Protein 2H17 (pdb70)

Secondary structure (DSSP, 8-state):
-EEEEEEEETTSSHHHHHHHHHTTS-EEEEP-SSSS-EEEEETTEEEEEEEESSSGGGT-GGGGGGTT--EEEEEEETT-TTTHHHHHHHHHHHHT-GGGTT-EEEEEEE-TTSTTPPPHHHHHHHTTGGG--SS-EEEEE-BTTTTBTHHHHHHHHHT-

Foldseek 3Di:
DAEEEEEEAPPLCRVLLVVVVQPPWDKDWDDDPDPAWTWIDTHNYTYIYGYDDDPCVVPVPVVVVLARHAEYEYRGAQACPVCVVRVLVSVVVVCPDPRCLNHAYEYEHEPPVDPPGHDQVRSCVVSVVVVDDSHHYDYWYYYSNVCPGSVVSVVVSVVD

B-factor: mean 22.46, std 9.28, range [2.0, 59.32]

Solvent-accessible surface area: 8756 Å² total; per-residue (Å²): 144,83,24,7,0,0,1,0,14,72,110,2,13,10,90,47,0,7,145,45,18,15,99,149,79,118,72,100,88,20,127,34,184,33,123,60,6,83,17,20,24,10,70,93,29,78,9,0,15,7,79,10,41,44,159,34,20,161,189,28,41,9,49,104,43,7,69,122,5,64,23,4,0,2,1,4,17,0,50,31,126,164,76,8,49,56,4,79,95,23,3,72,108,12,29,81,40,133,67,1,162,171,7,8,1,0,0,0,0,4,49,52,87,61,185,157,20,19,70,42,67,79,0,23,124,54,0,107,0,103,68,15,161,134,17,92,76,54,23,26,37,3,11,4,141,104,13,129,5,5,93,99,0,43,80,35,16,153,86,144

Radius of gyration: 14.57 Å; Cα contacts (8 Å, |Δi|>4): 297; chains: 1; bounding box: 39×37×32 Å

InterPro domains:
  IPR005225 Small GTP-binding domain [TIGR00231] (15-143)
  IPR006689 Small GTPase superfamily, ARF/SAR type [PF00025] (12-174)
  IPR006689 Small GTPase superfamily, ARF/SAR type [PR00328] (18-41)
  IPR006689 Small GTPase superfamily, ARF/SAR type [PR00328] (46-70)
  IPR006689 Small GTPase superfamily, ARF/SAR type [PR00328] (73-98)
  IPR006689 Small GTPase superfamily, ARF/SAR type [PR00328] (118-139)
  IPR006689 Small GTPase superfamily, ARF/SAR type [SM00178] (1-176)
  IPR024156 Small GTPase superfamily, ARF type [PTHR11711] (4-173)
  IPR027417 P-loop containing nucleoside triphosphate hydrolase [G3DSA:3.40.50.300] (6-179)
  IPR027417 P-loop containing nucleoside triphosphate hydrolase [SSF52540] (13-176)

Organism: Homo sapiens (NCBI:txid9606)

Nearest PDB structures (foldseek):
  2h17-assembly1_A  TM=1.006E+00  e=5.138E-35  Homo sapiens
  1yzg-assembly1_A  TM=9.420E-01  e=2.989E-27  Homo sapiens
  1hur-assembly1_B  TM=9.073E-01  e=2.114E-20  Homo sapiens
  3lrp-assembly1_A  TM=9.129E-01  e=3.509E-19  Plasmodium falciparum
  1upt-assembly1_A  TM=8.186E-01  e=6.234E-19  Homo sapiens

Sequence (160 aa):
EHKVIIIVGLDNAGKTTILYQFSMNEVVHTSPTIGSSNVEEIVINNTRFLLMWDIGGQESLRSSWNTYYTNTEFVIVVVDSTDRERISVTREEEELYKMLAHEDLRKAGLLIFANKQDVKECMTVAEISQFLKLTTSSIKDHQWHIQACCALTGEGLCCQGLEWMMSR

Structure (mmCIF, N/CA/C/O backbone):
data_2H17
#
_entry.id   2H17
#
_cell.length_a   39.047
_cell.length_b   48.772
_cell.length_c   85.711
_cell.angle_alpha   90.00
_cell.angle_beta   90.00
_cell.angle_gamma   90.00
#
_symmetry.space_group_name_H-M   'P 21 21 21'
#
loop_
_entity.id
_entity.type
_entity.pdbx_description
1 polymer 'ADP-ribosylation factor-like protein 5A'
2 non-polymer "GUANOSINE-5'-DIPHOSPHATE"
3 non-polymer 'UNKNOWN ATOM OR ION'
4 water water
#
loop_
_atom_site.group_PDB
_atom_site.id
_atom_site.type_symbol
_atom_site.label_atom_id
_atom_site.label_alt_id
_atom_site.label_comp_id
_atom_site.label_asym_id
_atom_site.label_entity_id
_atom_site.label_seq_id
_atom_site.pdbx_PDB_ins_code
_atom_site.Cartn_x
_atom_site.Cartn_y
_atom_site.Cartn_z
_atom_site.occupancy
_atom_site.B_iso_or_equiv
_atom_site.auth_seq_id
_atom_site.auth_comp_id
_atom_site.auth_asym_id
_atom_site.auth_atom_id
_atom_site.pdbx_PDB_model_num
ATOM 1 N N . GLU A 1 21 ? -2.107 28.803 1.405 1.00 48.64 16 GLU A N 1
ATOM 2 C CA . GLU A 1 21 ? -2.136 27.756 0.329 1.00 46.99 16 GLU A CA 1
ATOM 3 C C . GLU A 1 21 ? -0.944 26.752 0.370 1.00 43.07 16 GLU A C 1
ATOM 4 O O . GLU A 1 21 ? -0.813 25.897 -0.523 1.00 44.86 16 GLU A O 1
ATOM 10 N N . HIS A 1 22 ? -0.064 26.873 1.366 1.00 34.05 17 HIS A N 1
ATOM 11 C CA . HIS A 1 22 ? 0.803 25.736 1.755 1.00 30.74 17 HIS A CA 1
ATOM 12 C C . HIS A 1 22 ? 0.377 25.347 3.145 1.00 24.33 17 HIS A C 1
ATOM 13 O O . HIS A 1 22 ? -0.025 26.207 3.900 1.00 24.45 17 HIS A O 1
ATOM 20 N N . LYS A 1 23 ? 0.433 24.055 3.466 1.00 19.05 18 LYS A N 1
ATOM 21 C CA . LYS A 1 23 ? -0.028 23.560 4.764 1.00 16.52 18 LYS A CA 1
ATOM 22 C C . LYS A 1 23 ? 1.087 22.683 5.394 1.00 13.41 18 LYS A C 1
ATOM 23 O O . LYS A 1 23 ? 1.494 21.684 4.829 1.00 15.98 18 LYS A O 1
ATOM 29 N N . VAL A 1 24 ? 1.535 23.077 6.575 1.00 16.44 19 VAL A N 1
ATOM 30 C CA . VAL A 1 24 ? 2.616 22.364 7.278 1.00 14.67 19 VAL A CA 1
ATOM 31 C C . VAL A 1 24 ? 2.156 22.080 8.724 1.00 16.58 19 VAL A C 1
ATOM 32 O O . VAL A 1 24 ? 1.559 22.952 9.385 1.00 18.34 19 VAL A O 1
ATOM 36 N N . ILE A 1 25 ? 2.406 20.863 9.206 1.00 14.59 20 ILE A N 1
ATOM 37 C CA . ILE A 1 25 ? 2.151 20.487 10.573 1.00 15.28 20 ILE A CA 1
ATOM 38 C C . ILE A 1 25 ? 3.499 20.550 11.326 1.00 15.26 20 ILE A C 1
ATOM 39 O O . ILE A 1 25 ? 4.523 20.100 10.787 1.00 14.42 20 ILE A O 1
ATOM 44 N N . ILE A 1 26 ? 3.512 21.130 12.521 1.00 11.91 21 ILE A N 1
ATOM 45 C CA A ILE A 1 26 ? 4.737 21.167 13.341 0.50 10.36 21 ILE A CA 1
ATOM 46 C CA B ILE A 1 26 ? 4.735 21.148 13.356 0.50 15.38 21 ILE A CA 1
ATOM 47 C C . ILE A 1 26 ? 4.388 20.579 14.703 1.00 12.71 21 ILE A C 1
ATOM 48 O O . ILE A 1 26 ? 3.525 21.137 15.443 1.00 13.23 21 ILE A O 1
ATOM 57 N N . VAL A 1 27 ? 5.043 19.459 15.031 1.00 11.35 22 VAL A N 1
ATOM 58 C CA . VAL A 1 27 ? 4.769 18.701 16.222 1.00 12.15 22 VAL A CA 1
ATOM 59 C C . VAL A 1 27 ? 6.052 18.364 17.000 1.00 10.62 22 VAL A C 1
ATOM 60 O O . VAL A 1 27 ? 7.166 18.471 16.489 1.00 12.32 22 VAL A O 1
ATOM 64 N N . GLY A 1 28 ? 5.861 17.998 18.253 1.00 13.18 23 GLY A N 1
ATOM 65 C CA . GLY A 1 28 ? 6.933 17.682 19.130 1.00 13.10 23 GLY A CA 1
ATOM 66 C C . GLY A 1 28 ? 6.450 17.715 20.555 1.00 13.99 23 GLY A C 1
ATOM 67 O O . GLY A 1 28 ? 5.375 18.267 20.828 1.00 12.30 23 GLY A O 1
ATOM 68 N N . LEU A 1 29 ? 7.218 17.123 21.455 1.00 14.78 24 LEU A N 1
ATOM 69 C CA . LEU A 1 29 ? 6.921 17.232 22.888 1.00 14.31 24 LEU A CA 1
ATOM 70 C C . LEU A 1 29 ? 6.869 18.718 23.306 1.00 13.81 24 LEU A C 1
ATOM 71 O O . LEU A 1 29 ? 7.503 19.599 22.706 1.00 12.36 24 LEU A O 1
ATOM 76 N N . ASP A 1 30 ? 6.103 18.982 24.356 1.00 13.42 25 ASP A N 1
ATOM 77 C CA . ASP A 1 30 ? 6.220 20.235 25.054 1.00 15.57 25 ASP A CA 1
ATOM 78 C C . ASP A 1 30 ? 7.700 20.572 2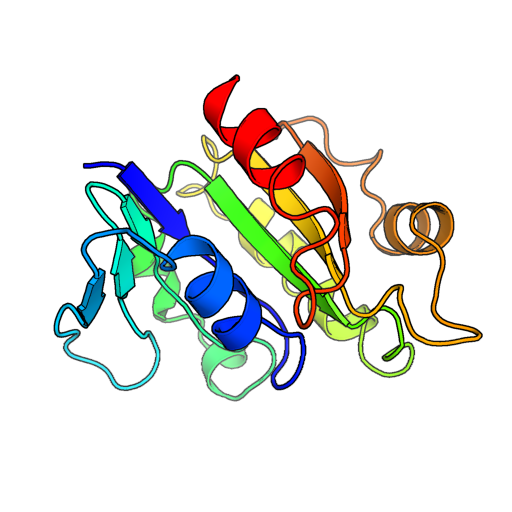5.327 1.00 16.09 25 ASP A C 1
ATOM 79 O O . ASP A 1 30 ? 8.501 19.682 25.673 1.00 17.42 25 ASP A O 1
ATOM 84 N N . ASN A 1 31 ? 8.035 21.842 25.160 1.00 14.63 26 ASN A N 1
ATOM 85 C CA . ASN A 1 31 ? 9.373 22.355 25.476 1.00 16.98 26 ASN A CA 1
ATOM 86 C C . ASN A 1 31 ? 10.431 21.970 24.438 1.00 15.24 26 ASN A C 1
ATOM 87 O O . ASN A 1 31 ? 11.610 22.181 24.668 1.00 16.06 26 ASN A O 1
ATOM 92 N N . ALA A 1 32 ? 10.031 21.369 23.322 1.00 13.04 27 ALA A N 1
ATOM 93 C CA . ALA A 1 32 ? 10.979 20.925 22.263 1.00 12.40 27 ALA A CA 1
ATOM 94 C C . ALA A 1 32 ? 11.610 22.124 21.503 1.00 11.64 27 ALA A C 1
ATOM 95 O O . ALA A 1 32 ? 12.730 22.032 20.997 1.00 13.04 27 ALA A O 1
ATOM 97 N N . GLY A 1 33 ? 10.861 23.227 21.411 1.00 12.19 28 GLY A N 1
ATOM 98 C CA . GLY A 1 33 ? 11.273 24.429 20.666 1.00 10.73 28 GLY A CA 1
ATOM 99 C C . GLY A 1 33 ? 10.352 24.869 19.508 1.00 1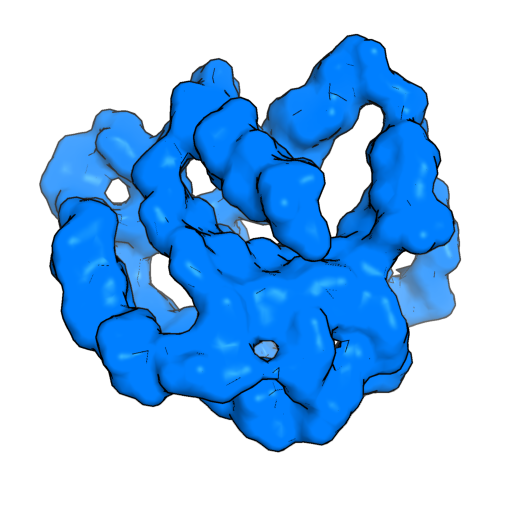1.28 28 GLY A C 1
ATOM 100 O O . GLY A 1 33 ? 10.729 25.713 18.672 1.00 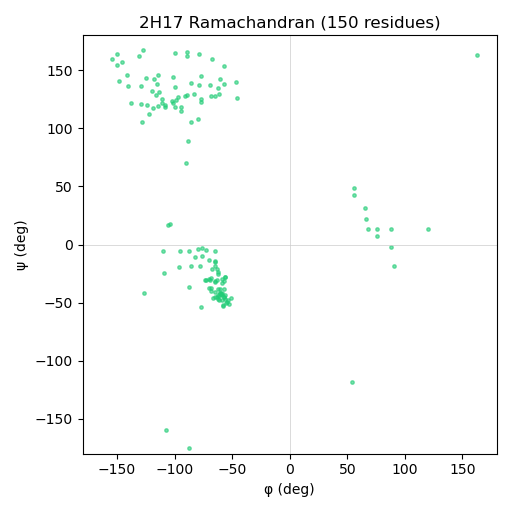12.32 28 GLY A O 1
ATOM 101 N N . LYS A 1 34 ? 9.146 24.329 19.438 1.00 11.12 29 LYS A N 1
ATOM 102 C CA . LYS A 1 34 ? 8.229 24.612 18.346 1.00 12.23 29 LYS A CA 1
ATOM 103 C C . LYS A 1 34 ? 7.889 26.083 18.158 1.00 11.14 29 LYS A C 1
ATOM 104 O O . LYS A 1 34 ? 8.013 26.633 17.083 1.00 13.23 29 LYS A O 1
ATOM 110 N N . THR A 1 35 ? 7.458 26.715 19.240 1.00 12.26 30 THR A N 1
ATOM 111 C CA . THR A 1 35 ? 7.039 28.100 19.176 1.00 12.87 30 THR A CA 1
ATOM 112 C C . THR A 1 35 ? 8.236 29.018 18.896 1.00 13.05 30 THR A C 1
ATOM 113 O O . THR A 1 35 ? 8.114 29.971 18.157 1.00 14.57 30 THR A O 1
ATOM 120 N N . THR A 1 36 ? 9.407 28.707 19.472 1.00 12.89 31 THR A N 1
ATOM 121 C CA . THR A 1 36 ? 10.664 29.410 19.139 1.00 11.74 31 THR A CA 1
ATOM 122 C C . THR A 1 36 ? 11.037 29.314 17.644 1.00 12.03 31 THR A C 1
ATOM 123 O O . THR A 1 36 ? 11.426 30.291 16.970 1.00 13.85 31 THR A O 1
ATOM 127 N N . ILE A 1 37 ? 10.880 28.111 17.082 1.00 12.00 32 ILE A N 1
ATOM 128 C CA . ILE A 1 37 ? 11.100 27.935 15.663 1.00 9.41 32 ILE A CA 1
ATOM 129 C C . ILE A 1 37 ? 10.144 28.783 14.827 1.00 12.52 32 ILE A C 1
ATOM 130 O O . ILE A 1 37 ? 10.564 29.460 13.893 1.00 13.72 32 ILE A O 1
ATOM 135 N N . LEU A 1 38 ? 8.858 28.741 15.153 1.00 14.56 33 LEU A N 1
ATOM 136 C CA . LEU A 1 38 ? 7.899 29.547 14.418 1.00 14.27 33 LEU A CA 1
ATOM 137 C C . LEU A 1 38 ? 8.180 31.033 14.553 1.00 13.95 33 LEU A C 1
ATOM 138 O O . LEU A 1 38 ? 8.022 31.765 13.566 1.00 15.44 33 LEU A O 1
ATOM 143 N N . TYR A 1 39 ? 8.598 31.480 15.731 1.00 14.13 34 TYR A N 1
ATOM 144 C CA . TYR A 1 39 ? 9.048 32.899 15.873 1.00 16.52 34 TYR A CA 1
ATOM 145 C C . TYR A 1 39 ? 10.150 33.243 14.869 1.00 15.86 34 TYR A C 1
ATOM 146 O O . TYR A 1 39 ? 10.075 34.265 14.113 1.00 15.40 34 TYR A O 1
ATOM 155 N N . GLN A 1 40 ? 11.172 32.398 14.809 1.00 15.67 35 GLN A N 1
ATOM 156 C CA . GLN A 1 40 ? 12.257 32.609 13.843 1.00 15.87 35 GLN A CA 1
ATOM 157 C C . GLN A 1 40 ? 11.742 32.696 12.421 1.00 17.35 35 GLN A C 1
ATOM 158 O O . GLN A 1 40 ? 12.098 33.620 11.693 1.00 17.28 35 GLN A O 1
ATOM 164 N N . PHE A 1 41 ? 10.873 31.764 12.051 1.00 15.59 36 PHE A N 1
ATOM 165 C CA . PHE A 1 41 ? 10.271 31.728 10.699 1.00 19.27 36 PHE A CA 1
ATOM 166 C C . PHE A 1 41 ? 9.500 33.050 10.404 1.00 19.24 36 PHE A C 1
ATOM 167 O O . PHE A 1 41 ? 9.457 33.513 9.265 1.00 22.16 36 PHE A O 1
ATOM 175 N N . SER A 1 42 ? 8.915 33.623 11.431 1.00 18.32 37 SER A N 1
ATOM 176 C CA . SER A 1 42 ? 8.043 34.816 11.320 1.00 19.34 37 SER A CA 1
ATOM 177 C C . SER A 1 42 ? 8.782 36.148 11.255 1.00 23.07 37 SER A C 1
ATOM 178 O O . SER A 1 42 ? 8.151 37.185 10.995 1.00 23.82 37 SER A O 1
ATOM 181 N N . MET A 1 43 ? 10.087 36.154 11.515 1.00 22.53 38 MET A N 1
ATOM 182 C CA . MET A 1 43 ? 10.841 37.411 11.569 1.00 27.84 38 MET A CA 1
ATOM 183 C C . MET A 1 43 ? 10.854 38.054 10.186 1.00 28.79 38 MET A C 1
ATOM 184 O O . MET A 1 43 ? 11.160 37.391 9.210 1.00 27.60 38 MET A O 1
ATOM 189 N N . ASN A 1 44 ? 10.454 39.334 10.130 1.00 33.49 39 ASN A N 1
ATOM 190 C CA . ASN A 1 44 ? 10.401 40.135 8.876 1.00 36.63 39 ASN A CA 1
ATOM 191 C C . ASN A 1 44 ? 9.376 39.634 7.877 1.00 37.46 39 ASN A C 1
ATOM 192 O O . ASN A 1 44 ? 9.499 39.916 6.680 1.00 40.19 39 ASN A O 1
ATOM 197 N N . GLU A 1 45 ? 8.379 38.889 8.361 1.00 34.92 40 GLU A N 1
ATOM 198 C CA . GLU A 1 45 ? 7.309 38.339 7.519 1.00 36.13 40 GLU A CA 1
ATOM 199 C C . GLU A 1 45 ? 5.967 38.712 8.095 1.00 34.25 40 GLU A C 1
ATOM 200 O O . GLU A 1 45 ? 5.863 39.165 9.232 1.00 35.64 40 GLU A O 1
ATOM 206 N N . VAL A 1 46 ? 4.916 38.507 7.310 1.00 34.24 41 VAL A N 1
ATOM 207 C CA . VAL A 1 46 ? 3.577 38.803 7.779 1.00 33.40 41 VAL A CA 1
ATOM 208 C C . VAL A 1 46 ? 3.116 37.594 8.590 1.00 33.63 41 VAL A C 1
ATOM 209 O O . VAL A 1 46 ? 3.227 36.454 8.135 1.00 35.21 41 VAL A O 1
ATOM 213 N N . VAL A 1 47 ? 2.630 37.829 9.798 1.00 33.75 42 VAL A N 1
ATOM 214 C CA . VAL A 1 47 ? 2.226 36.722 10.655 1.00 31.27 42 VAL A CA 1
ATOM 215 C C . VAL A 1 47 ? 0.964 37.038 11.427 1.00 34.27 42 VAL A C 1
ATOM 216 O O . VAL A 1 47 ? 0.807 38.141 11.933 1.00 35.01 42 VAL A O 1
ATOM 220 N N . HIS A 1 48 ? 0.044 36.076 11.491 1.00 31.10 43 HIS A N 1
ATOM 221 C CA . HIS A 1 48 ? -1.095 36.188 12.392 1.00 34.56 43 HIS A CA 1
ATOM 222 C C . HIS A 1 48 ? -1.560 34.813 12.840 1.00 33.38 43 HIS A C 1
ATOM 223 O O . HIS A 1 48 ? -1.327 33.806 12.160 1.00 34.35 43 HIS A O 1
ATOM 230 N N . THR A 1 49 ? -2.196 34.774 14.008 1.00 33.78 44 THR A N 1
ATOM 231 C CA . THR A 1 49 ? -2.850 33.575 14.490 1.00 33.65 44 THR A CA 1
ATOM 232 C C . THR A 1 49 ? -4.181 33.415 13.739 1.00 35.74 44 THR A C 1
ATOM 233 O O . THR A 1 49 ? -5.038 34.315 13.744 1.00 33.32 44 THR A O 1
ATOM 237 N N . SER A 1 50 ? -4.349 32.276 13.074 1.00 30.61 45 SER A N 1
ATOM 238 C CA . SER A 1 50 ? -5.616 31.962 12.425 1.00 31.08 45 SER A CA 1
ATOM 239 C C . SER A 1 50 ? -6.481 31.202 13.439 1.00 26.35 45 SER A C 1
ATOM 240 O O . SER A 1 50 ? -6.009 30.259 14.060 1.00 27.28 45 SER A O 1
ATOM 243 N N . PRO A 1 51 ? -7.738 31.656 13.665 1.00 25.83 46 PRO A N 1
ATOM 244 C CA . PRO A 1 51 ? -8.572 31.007 14.682 1.00 23.91 46 PRO A CA 1
ATOM 245 C C . PRO A 1 51 ? -8.870 29.566 14.370 1.00 25.72 46 PRO A C 1
ATOM 246 O O . PRO A 1 51 ? -9.173 29.242 13.208 1.00 24.68 46 PRO A O 1
ATOM 250 N N . THR A 1 52 ? -8.734 28.712 15.392 1.00 24.90 47 THR A N 1
ATOM 251 C CA . THR A 1 52 ? -9.127 27.323 15.315 1.00 27.79 47 THR A CA 1
ATOM 252 C C . THR A 1 52 ? -10.233 27.022 16.327 1.00 27.36 47 THR A C 1
ATOM 253 O O . THR A 1 52 ? -10.193 27.513 17.429 1.00 24.03 47 THR A O 1
ATOM 257 N N . ILE A 1 53 ? -11.197 26.181 15.949 1.00 29.17 48 ILE A N 1
ATOM 258 C CA . ILE A 1 53 ? -12.300 25.844 16.853 1.00 31.84 48 ILE A CA 1
ATOM 259 C C . ILE A 1 53 ? -11.830 25.260 18.202 1.00 32.06 48 ILE A C 1
ATOM 260 O O . ILE A 1 53 ? -12.321 25.677 19.262 1.00 31.67 48 ILE A O 1
ATOM 265 N N . GLY A 1 54 ? -10.860 24.347 18.177 1.00 32.09 49 GLY A N 1
ATOM 266 C CA . GLY A 1 54 ? -10.456 23.658 19.429 1.00 32.72 49 GLY A CA 1
ATOM 267 C C . GLY A 1 54 ? -9.395 24.405 20.223 1.00 30.02 49 GLY A C 1
ATOM 268 O O . GLY A 1 54 ? -9.036 25.527 19.877 1.00 31.49 49 GLY A O 1
ATOM 269 N N . SER A 1 55 ? -8.924 23.786 21.304 1.00 28.60 50 SER A N 1
ATOM 270 C CA A SER A 1 55 ? -7.803 24.314 22.091 0.50 30.69 50 SER A CA 1
ATOM 271 C CA B SER A 1 55 ? -7.803 24.312 22.099 0.50 28.61 50 SER A CA 1
ATOM 272 C C . SER A 1 55 ? -6.557 23.432 21.905 1.00 32.63 50 SER A C 1
ATOM 273 O O . SER A 1 55 ? -5.486 23.712 22.460 1.00 35.75 50 SER A O 1
ATOM 278 N N . ASN A 1 56 ? -6.710 22.383 21.107 1.00 32.36 51 ASN A N 1
ATOM 279 C CA . ASN A 1 56 ? -5.672 21.384 20.861 1.00 35.18 51 ASN A CA 1
ATOM 280 C C . ASN A 1 56 ? -4.614 21.907 19.893 1.00 34.50 51 ASN A C 1
ATOM 281 O O . ASN A 1 56 ? -3.410 21.917 20.189 1.00 39.88 51 ASN A O 1
ATOM 286 N N . VAL A 1 57 ? -5.075 22.374 18.745 1.00 31.21 52 VAL A N 1
ATOM 287 C CA . VAL A 1 57 ? -4.182 22.872 17.702 1.00 27.84 52 VAL A CA 1
ATOM 288 C C . VAL A 1 57 ? -4.129 24.413 17.676 1.00 31.87 52 VAL A C 1
ATOM 289 O O . VAL A 1 57 ? -5.130 25.095 17.952 1.00 27.67 52 VAL A O 1
ATOM 293 N N . GLU A 1 58 ? -2.946 24.955 17.377 1.00 23.28 53 GLU A N 1
ATOM 294 C CA . GLU A 1 58 ? -2.769 26.383 17.119 1.00 25.42 53 GLU A CA 1
ATOM 295 C C . GLU A 1 58 ? -2.376 26.548 15.655 1.00 27.47 53 GLU A C 1
ATOM 296 O O . GLU A 1 58 ? -1.501 25.846 15.157 1.00 26.50 53 GLU A O 1
ATOM 302 N N . GLU A 1 59 ? -3.049 27.452 14.955 1.00 22.36 54 GLU A N 1
ATOM 303 C CA . GLU A 1 59 ? -2.767 27.693 13.535 1.00 21.18 54 GLU A CA 1
ATOM 304 C C . GLU A 1 59 ? -2.080 29.040 13.394 1.00 24.46 54 GLU A C 1
ATOM 305 O O . GLU A 1 59 ? -2.630 30.067 13.799 1.00 24.44 54 GLU A O 1
ATOM 311 N N . ILE A 1 60 ? -0.863 29.024 12.858 1.00 19.69 55 ILE A N 1
ATOM 312 C CA . ILE A 1 60 ? -0.048 30.202 12.679 1.00 22.64 55 ILE A CA 1
ATOM 313 C C . ILE A 1 60 ? 0.208 30.355 11.192 1.00 25.89 55 ILE A C 1
ATOM 314 O O . ILE A 1 60 ? 0.797 29.460 10.540 1.00 22.50 55 ILE A O 1
ATOM 319 N N . VAL A 1 61 ? -0.269 31.452 10.628 1.00 23.32 56 VAL A N 1
ATOM 320 C CA . VAL A 1 61 ? -0.047 31.725 9.221 1.00 19.86 56 VAL A CA 1
ATOM 321 C C . VAL A 1 61 ? 1.120 32.693 9.086 1.00 24.01 56 VAL A C 1
ATOM 322 O O . VAL A 1 61 ? 1.104 33.786 9.666 1.00 23.63 56 VAL A O 1
ATOM 326 N N . ILE A 1 62 ? 2.128 32.274 8.313 1.00 19.49 57 ILE A N 1
ATOM 327 C CA . ILE A 1 62 ? 3.289 33.096 8.027 1.00 21.81 57 ILE A CA 1
ATOM 328 C C . ILE A 1 62 ? 3.378 33.229 6.530 1.00 23.90 57 ILE A C 1
ATOM 329 O O . ILE A 1 62 ? 3.613 32.251 5.837 1.00 23.72 57 ILE A O 1
ATOM 334 N N . ASN A 1 63 ? 3.151 34.441 6.038 1.00 27.98 58 ASN A N 1
ATOM 335 C CA . ASN A 1 63 ? 2.950 34.657 4.601 1.00 30.84 58 ASN A CA 1
ATOM 336 C C . ASN A 1 63 ? 1.825 33.758 4.018 1.00 30.10 58 ASN A C 1
ATOM 337 O O . ASN A 1 63 ? 0.669 33.861 4.455 1.00 33.00 58 ASN A O 1
ATOM 342 N N . ASN A 1 64 ? 2.148 32.878 3.074 1.00 28.08 59 ASN A N 1
ATOM 343 C CA . ASN A 1 64 ? 1.153 31.982 2.492 1.00 32.67 59 ASN A CA 1
ATOM 344 C C . ASN A 1 64 ? 1.248 30.534 3.017 1.00 31.77 59 ASN A C 1
ATOM 345 O O . ASN A 1 64 ? 0.688 29.623 2.411 1.00 31.91 59 ASN A O 1
ATOM 350 N N . THR A 1 65 ? 1.929 30.338 4.146 1.00 26.86 60 THR A N 1
ATOM 351 C CA . THR A 1 65 ? 2.025 29.001 4.760 1.00 23.67 60 THR A CA 1
ATOM 352 C C . THR A 1 65 ? 1.244 28.946 6.077 1.00 22.24 60 THR A C 1
ATOM 353 O O . THR A 1 65 ? 1.464 29.772 6.962 1.00 20.66 60 THR A O 1
ATOM 357 N N . ARG A 1 66 ? 0.339 27.983 6.173 1.00 19.06 61 ARG A N 1
ATOM 358 C CA . ARG A 1 66 ? -0.376 27.704 7.395 1.00 19.35 61 ARG A CA 1
ATOM 359 C C . ARG A 1 66 ? 0.353 26.604 8.160 1.00 20.55 61 ARG A C 1
ATOM 360 O O . ARG A 1 66 ? 0.488 25.490 7.676 1.00 21.18 61 ARG A O 1
ATOM 368 N N . PHE A 1 67 ? 0.810 26.935 9.352 1.00 16.71 62 PHE A N 1
ATOM 369 C CA . PHE A 1 67 ? 1.446 25.969 10.273 1.00 16.52 62 PHE A CA 1
ATOM 370 C C . PHE A 1 67 ? 0.461 25.575 11.329 1.00 20.55 62 PHE A C 1
ATOM 371 O O . PHE A 1 67 ? -0.072 26.463 12.058 1.00 24.04 62 PHE A O 1
ATOM 379 N N . LEU A 1 68 ? 0.225 24.285 11.440 1.00 15.86 63 LEU A N 1
ATOM 380 C CA A LEU A 1 68 ? -0.638 23.736 12.469 0.50 15.66 63 LEU A CA 1
ATOM 381 C CA B LEU A 1 68 ? -0.640 23.733 12.470 0.50 16.82 63 LEU A CA 1
ATOM 382 C C . LEU A 1 68 ? 0.243 23.098 13.537 1.00 17.77 63 LEU A C 1
ATOM 383 O O . LEU A 1 68 ? 0.991 22.170 13.238 1.00 18.36 63 LEU A O 1
ATOM 392 N N . MET A 1 69 ? 0.133 23.603 14.763 1.00 16.26 64 MET A N 1
ATOM 393 C CA . MET A 1 69 ? 1.063 23.257 15.845 1.00 15.40 64 MET A CA 1
ATOM 394 C C . MET A 1 69 ? 0.374 22.610 16.998 1.00 17.66 64 MET A C 1
ATOM 395 O O . MET A 1 69 ? -0.643 23.136 17.519 1.00 18.87 64 MET A O 1
ATOM 400 N N . TRP A 1 70 ? 0.936 21.503 17.466 1.00 15.34 65 TRP A N 1
ATOM 401 C CA . TRP A 1 70 ? 0.497 20.920 18.707 1.00 15.95 65 TRP A CA 1
ATOM 402 C C . TRP A 1 70 ? 1.555 20.106 19.388 1.00 15.38 65 TRP A C 1
ATOM 403 O O . TRP A 1 70 ? 2.518 19.670 18.731 1.00 12.61 65 TRP A O 1
ATOM 414 N N . ASP A 1 71 ? 1.360 19.921 20.682 1.00 14.84 66 ASP A N 1
ATOM 415 C CA . ASP A 1 71 ? 2.254 19.115 21.536 1.00 14.11 66 ASP A CA 1
ATOM 416 C C . ASP A 1 71 ? 1.826 17.657 21.459 1.00 19.26 66 ASP A C 1
ATOM 417 O O . ASP A 1 71 ? 0.600 17.336 21.525 1.00 19.62 66 ASP A O 1
ATOM 422 N N . ILE A 1 72 ? 2.804 16.761 21.393 1.00 17.17 67 ILE A N 1
ATOM 423 C CA . ILE A 1 72 ? 2.496 15.330 21.402 1.00 21.04 67 ILE A CA 1
ATOM 424 C C . ILE A 1 72 ? 2.700 14.753 22.786 1.00 21.62 67 ILE A C 1
ATOM 425 O O . ILE A 1 72 ? 3.295 15.384 23.647 1.00 21.28 67 ILE A O 1
ATOM 430 N N . GLY A 1 73 ? 2.159 13.552 22.985 1.00 26.74 68 GLY A N 1
ATOM 431 C CA . GLY A 1 73 ? 2.387 12.795 24.201 1.00 30.71 68 GLY A CA 1
ATOM 432 C C . GLY A 1 73 ? 1.450 13.035 25.363 1.00 34.71 68 GLY A C 1
ATOM 433 O O . GLY A 1 73 ? 1.729 12.580 26.489 1.00 40.77 68 GLY A O 1
ATOM 434 N N . GLY A 1 74 ? 0.335 13.707 25.120 1.00 32.16 69 GLY A N 1
ATOM 435 C CA . GLY A 1 74 ? -0.590 13.983 26.221 1.00 35.84 69 GLY A CA 1
ATOM 436 C C . GLY A 1 74 ? -1.834 13.129 26.112 1.00 34.25 69 GLY A C 1
ATOM 437 O O . GLY A 1 74 ? -1.851 12.095 25.442 1.00 31.10 69 GLY A O 1
ATOM 438 N N . GLN A 1 75 ? -2.879 13.585 26.787 1.00 34.01 70 GLN A N 1
ATOM 439 C CA . GLN A 1 75 ? -4.228 13.055 26.629 1.00 31.31 70 GLN A CA 1
ATOM 440 C C . GLN A 1 75 ? -4.653 12.992 25.176 1.00 29.97 70 GLN A C 1
ATOM 441 O O . GLN A 1 75 ? -5.232 12.019 24.723 1.00 26.89 70 GLN A O 1
ATOM 447 N N . GLU A 1 76 ? -4.400 14.067 24.445 1.00 29.11 71 GLU A N 1
ATOM 448 C CA . GLU A 1 76 ? -4.825 14.140 23.061 1.00 29.00 71 GLU A CA 1
ATOM 449 C C . GLU A 1 76 ? -4.145 13.077 22.180 1.00 27.70 71 GLU A C 1
ATOM 450 O O . GLU A 1 76 ? -4.756 12.585 21.242 1.00 28.45 71 GLU A O 1
ATOM 452 N N . SER A 1 77 ? -2.923 12.680 22.519 1.00 26.87 72 SER A N 1
ATOM 453 C CA . SER A 1 77 ? -2.280 11.553 21.817 1.00 30.70 72 SER A CA 1
ATOM 454 C C . SER A 1 77 ? -3.024 10.217 22.009 1.00 27.58 72 SER A C 1
ATOM 455 O O . SER A 1 77 ? -2.839 9.300 21.225 1.00 29.66 72 SER A O 1
ATOM 458 N N . LEU A 1 78 ? -3.835 10.103 23.064 1.00 24.22 73 LEU A N 1
ATOM 459 C CA . LEU A 1 78 ? -4.706 8.909 23.261 1.00 26.96 73 LEU A CA 1
ATOM 460 C C . LEU A 1 78 ? -5.852 8.823 22.280 1.00 33.53 73 LEU A C 1
ATOM 461 O O . LEU A 1 78 ? -6.503 7.795 22.168 1.00 40.30 73 LEU A O 1
ATOM 466 N N . ARG A 1 79 ? -6.096 9.914 21.592 1.00 33.14 74 ARG A N 1
ATOM 467 C CA . ARG A 1 79 ? -7.206 10.046 20.683 1.00 39.17 74 ARG A CA 1
ATOM 468 C C . ARG A 1 79 ? -6.773 10.509 19.274 1.00 41.83 74 ARG A C 1
ATOM 469 O O . ARG A 1 79 ? -7.304 10.037 18.263 1.00 44.14 74 ARG A O 1
ATOM 477 N N . SER A 1 80 ? -5.849 11.464 19.218 1.00 43.70 75 SER A N 1
ATOM 478 C CA . SER A 1 80 ? -5.397 12.050 17.947 1.00 43.12 75 SER A CA 1
ATOM 479 C C . SER A 1 80 ? -6.550 12.616 17.113 1.00 41.64 75 SER A C 1
ATOM 480 O O . SER A 1 80 ? -6.649 12.351 15.913 1.00 43.27 75 SER A O 1
ATOM 483 N N . SER A 1 81 ? -7.407 13.407 17.757 1.00 39.88 76 SER A N 1
ATOM 484 C CA . SER A 1 81 ? -8.463 14.143 17.059 1.00 39.56 76 SER A CA 1
ATOM 485 C C . SER A 1 81 ? -7.872 15.038 15.967 1.00 38.42 76 SER A C 1
ATOM 486 O O . SER A 1 81 ? -8.522 15.319 14.960 1.00 40.34 76 SER A O 1
ATOM 489 N N . TRP A 1 82 ? -6.633 15.474 16.163 1.00 37.76 77 TRP A N 1
ATOM 490 C CA . TRP A 1 82 ? -5.926 16.300 15.151 1.00 37.10 77 TRP A CA 1
ATOM 491 C C . TRP A 1 82 ? -5.641 15.590 13.817 1.00 35.10 77 TRP A C 1
ATOM 492 O O . TRP A 1 82 ? -5.157 16.231 12.876 1.00 33.01 77 TRP A O 1
ATOM 503 N N . ASN A 1 83 ? -5.933 14.293 13.704 1.00 34.30 78 ASN A N 1
ATOM 504 C CA . ASN A 1 83 ? -5.774 13.648 12.384 1.00 32.88 78 ASN A CA 1
ATOM 505 C C . ASN A 1 83 ? -6.733 14.199 11.335 1.00 31.17 78 ASN A C 1
ATOM 506 O O . ASN A 1 83 ? -6.465 14.047 10.164 1.00 25.79 78 ASN A O 1
ATOM 511 N N . THR A 1 84 ? -7.815 14.875 11.744 1.00 35.18 79 THR A N 1
ATOM 512 C CA . THR A 1 84 ? -8.656 15.601 10.774 1.00 34.88 79 THR A CA 1
ATOM 513 C C . THR A 1 84 ? -7.849 16.702 10.090 1.00 34.70 79 THR A C 1
ATOM 514 O O . THR A 1 84 ? -8.173 17.115 8.959 1.00 31.34 79 THR A O 1
ATOM 518 N N . TYR A 1 85 ? -6.808 17.181 10.785 1.00 30.99 80 TYR A N 1
ATOM 519 C CA . TYR A 1 85 ? -5.933 18.199 10.250 1.00 31.53 80 TYR A CA 1
ATOM 520 C C . TYR A 1 85 ? -4.875 17.680 9.279 1.00 29.24 80 TYR A C 1
ATOM 521 O O . TYR A 1 85 ? -4.153 18.497 8.720 1.00 31.60 80 TYR A O 1
ATOM 530 N N . TYR A 1 86 ? -4.763 16.352 9.051 1.00 23.99 81 TYR A N 1
ATOM 531 C CA . TYR A 1 86 ? -3.724 15.831 8.164 1.00 23.40 81 TYR A CA 1
ATOM 532 C C . TYR A 1 86 ? -3.999 16.083 6.712 1.00 24.41 81 TYR A C 1
ATOM 533 O O . TYR A 1 86 ? -3.065 16.165 5.913 1.00 22.60 81 TYR A O 1
ATOM 542 N N . THR A 1 87 ? -5.288 16.137 6.354 1.00 25.65 82 THR A N 1
ATOM 543 C CA . THR A 1 87 ? -5.683 16.312 4.977 1.00 25.47 82 THR A CA 1
ATOM 544 C C . THR A 1 87 ? -4.880 17.419 4.305 1.00 16.19 82 THR A C 1
ATOM 545 O O . THR A 1 87 ? -4.873 18.544 4.798 1.00 24.36 82 THR A O 1
ATOM 549 N N . ASN A 1 88 ? -4.245 17.109 3.159 1.00 18.93 83 ASN A N 1
ATOM 550 C CA . ASN A 1 88 ? -3.535 18.096 2.305 1.00 21.09 83 ASN A CA 1
ATOM 551 C C . ASN A 1 88 ? -2.246 18.719 2.898 1.00 21.02 83 ASN A C 1
ATOM 552 O O . ASN A 1 88 ? -1.705 19.680 2.349 1.00 21.31 83 ASN A O 1
ATOM 557 N N . THR A 1 89 ? -1.744 18.117 3.981 1.00 14.46 84 THR A N 1
ATOM 558 C CA . THR A 1 89 ? -0.481 18.530 4.561 1.00 15.55 84 THR A CA 1
ATOM 559 C C . THR A 1 89 ? 0.679 18.204 3.646 1.00 16.37 84 THR A C 1
ATOM 560 O O . THR A 1 89 ? 0.831 17.053 3.199 1.00 21.55 84 THR A O 1
ATOM 564 N N . GLU A 1 90 ? 1.499 19.228 3.373 1.00 17.36 85 GLU A N 1
ATOM 565 C CA . GLU A 1 90 ? 2.634 19.103 2.449 1.00 18.92 85 GLU A CA 1
ATOM 566 C C . GLU A 1 90 ? 3.891 18.602 3.177 1.00 18.72 85 GLU A C 1
ATOM 567 O O . GLU A 1 90 ? 4.664 17.806 2.628 1.00 14.60 85 GLU A O 1
ATOM 573 N N . PHE A 1 91 ? 4.085 19.047 4.427 1.00 14.37 86 PHE A N 1
ATOM 574 C CA . PHE A 1 91 ? 5.224 18.663 5.235 1.00 14.15 86 PHE A CA 1
ATOM 575 C C . PHE A 1 91 ? 4.815 18.474 6.669 1.00 14.36 86 PHE A C 1
ATOM 576 O O . PHE A 1 91 ? 3.950 19.251 7.179 1.00 14.00 86 PHE A O 1
ATOM 584 N N . VAL A 1 92 ? 5.479 17.516 7.327 1.00 11.80 87 VAL A N 1
ATOM 585 C CA . VAL A 1 92 ? 5.413 17.366 8.779 1.00 10.33 87 VAL A CA 1
ATOM 586 C C . VAL A 1 92 ? 6.775 17.747 9.315 1.00 13.24 87 VAL A C 1
ATOM 587 O O . VAL A 1 92 ? 7.771 17.139 8.933 1.00 13.11 87 VAL A O 1
ATOM 591 N N . ILE A 1 93 ? 6.801 18.746 10.195 1.00 11.51 88 ILE A N 1
ATOM 592 C CA . ILE A 1 93 ? 8.046 19.112 10.920 1.00 9.89 88 ILE A CA 1
ATOM 593 C C . ILE A 1 93 ? 7.945 18.518 12.324 1.00 13.18 88 ILE A C 1
ATOM 594 O O . ILE A 1 93 ? 7.013 18.824 13.056 1.00 15.00 88 ILE A O 1
ATOM 599 N N . VAL A 1 94 ? 8.901 17.664 12.699 1.00 8.80 89 VAL A N 1
ATOM 600 C CA . VAL A 1 94 ? 8.971 17.102 14.021 1.00 9.98 89 VAL A CA 1
ATOM 601 C C . VAL A 1 94 ? 10.160 17.742 14.723 1.00 10.97 89 VAL A C 1
ATOM 602 O O . VAL A 1 94 ? 11.286 17.695 14.181 1.00 13.31 89 VAL A O 1
ATOM 606 N N . VAL A 1 95 ? 9.889 18.448 15.814 1.00 9.93 90 VAL A N 1
ATOM 607 C CA . VAL A 1 95 ? 10.937 19.110 16.581 1.00 13.08 90 VAL A CA 1
ATOM 608 C C . VAL A 1 95 ? 11.323 18.206 17.746 1.00 11.83 90 VAL A C 1
ATOM 609 O O . VAL A 1 95 ? 10.474 17.803 18.584 1.00 10.42 90 VAL A O 1
ATOM 613 N N . VAL A 1 96 ? 12.639 17.935 17.842 1.00 13.35 91 VAL A N 1
ATOM 614 C CA . VAL A 1 96 ? 13.197 17.094 18.849 1.00 10.85 91 VAL A CA 1
ATOM 615 C C . VAL A 1 96 ? 14.133 17.951 19.716 1.00 13.39 91 VAL A C 1
ATOM 616 O O . VAL A 1 96 ? 14.971 18.645 19.199 1.00 14.25 91 VAL A O 1
ATOM 620 N N . ASP A 1 97 ? 13.950 17.895 21.013 1.00 11.54 92 ASP A N 1
ATOM 621 C CA . ASP A 1 97 ? 14.882 18.524 21.982 1.00 11.11 92 ASP A CA 1
ATOM 622 C C . ASP A 1 97 ? 16.030 17.539 22.068 1.00 13.18 92 ASP A C 1
ATOM 623 O O . ASP A 1 97 ? 15.857 16.456 22.675 1.00 13.56 92 ASP A O 1
ATOM 628 N N . SER A 1 98 ? 17.175 17.896 21.495 1.00 10.16 93 SER A N 1
ATOM 629 C CA . SER A 1 98 ? 18.336 16.963 21.462 1.00 11.25 93 SER A CA 1
ATOM 630 C C . SER A 1 98 ? 18.921 16.629 22.862 1.00 14.08 93 SER A C 1
ATOM 631 O O . SER A 1 98 ? 19.676 15.675 23.027 1.00 13.70 93 SER A O 1
ATOM 634 N N . THR A 1 99 ? 18.552 17.415 23.867 1.00 13.46 94 THR A N 1
ATOM 635 C CA . THR A 1 99 ? 18.980 17.159 25.238 1.00 17.20 94 THR A CA 1
ATOM 636 C C . THR A 1 99 ? 18.058 16.167 25.992 1.00 17.56 94 THR A C 1
ATOM 637 O O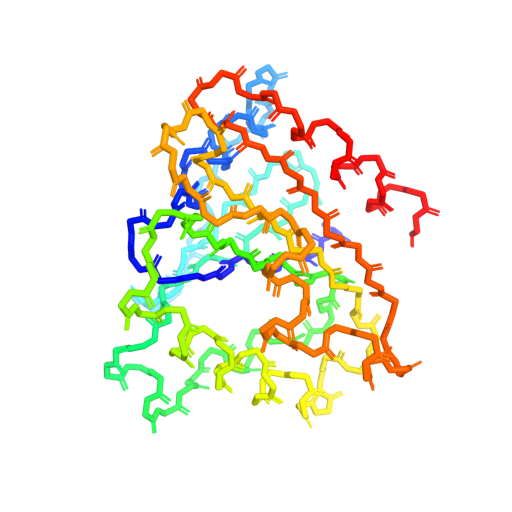 . THR A 1 99 ? 18.442 15.635 27.052 1.00 20.11 94 THR A O 1
ATOM 641 N N . ASP A 1 100 ? 16.840 15.972 25.485 1.00 15.17 95 ASP A N 1
ATOM 642 C CA . ASP A 1 100 ? 15.786 15.209 26.202 1.00 18.29 95 ASP A CA 1
ATOM 643 C C . ASP A 1 100 ? 15.830 13.729 25.847 1.00 14.82 95 ASP A C 1
ATOM 644 O O . ASP A 1 100 ? 14.967 13.197 25.169 1.00 16.15 95 ASP A O 1
ATOM 649 N N . ARG A 1 101 ? 16.870 13.073 26.321 1.00 12.28 96 ARG A N 1
ATOM 650 C CA . ARG A 1 101 ? 17.033 11.638 26.080 1.00 15.76 96 ARG A CA 1
ATOM 651 C C . ARG A 1 101 ? 15.932 10.829 26.750 1.00 15.80 96 ARG A C 1
ATOM 652 O O . ARG A 1 101 ? 15.588 9.743 26.263 1.00 15.34 96 ARG A O 1
ATOM 660 N N . GLU A 1 102 ? 15.434 11.319 27.880 1.00 16.50 97 GLU A N 1
ATOM 661 C CA . GLU A 1 102 ? 14.409 10.594 28.656 1.00 20.60 97 GLU A CA 1
ATOM 662 C C . GLU A 1 102 ? 13.149 10.368 27.871 1.00 18.36 97 GLU A C 1
ATOM 663 O O . GLU A 1 102 ? 12.484 9.320 28.023 1.00 20.13 97 GLU A O 1
ATOM 669 N N . ARG A 1 103 ? 12.760 11.354 27.065 1.00 14.61 98 ARG A N 1
ATOM 670 C CA . ARG A 1 103 ? 11.447 11.347 26.454 1.00 14.81 98 ARG A CA 1
ATOM 671 C C . ARG A 1 103 ? 11.449 11.111 24.940 1.00 14.36 98 ARG A C 1
ATOM 672 O O . ARG A 1 103 ? 10.378 11.005 24.355 1.00 15.32 98 ARG A O 1
ATOM 680 N N . ILE A 1 104 ? 12.628 11.042 24.295 1.00 11.03 99 ILE A N 1
ATOM 681 C CA . ILE A 1 104 ? 12.679 10.916 22.834 1.00 12.18 99 ILE A CA 1
ATOM 682 C C . ILE A 1 104 ? 11.939 9.661 22.341 1.00 12.50 99 ILE A C 1
ATOM 683 O O . ILE A 1 104 ? 11.314 9.656 21.257 1.00 13.36 99 ILE A O 1
ATOM 688 N N . SER A 1 105 ? 11.909 8.622 23.172 1.00 12.63 100 SER A N 1
ATOM 689 C CA . SER A 1 105 ? 11.105 7.406 22.791 1.00 14.64 100 SER A CA 1
ATOM 690 C C . SER A 1 105 ? 9.622 7.730 22.532 1.00 11.91 100 SER A C 1
ATOM 691 O O . SER A 1 105 ? 8.954 7.120 21.684 1.00 14.79 100 SER A O 1
ATOM 694 N N . VAL A 1 106 ? 9.116 8.722 23.224 1.00 13.01 101 VAL A N 1
ATOM 695 C CA . VAL A 1 106 ? 7.729 9.180 23.020 1.00 12.85 101 VAL A CA 1
ATOM 696 C C . VAL A 1 106 ? 7.550 9.800 21.628 1.00 14.06 101 VAL A C 1
ATOM 697 O O . VAL A 1 106 ? 6.621 9.477 20.884 1.00 14.33 101 VAL A O 1
ATOM 701 N N . THR A 1 107 ? 8.485 10.658 21.235 1.00 12.63 102 THR A N 1
ATOM 702 C CA . THR A 1 107 ? 8.470 11.234 19.929 1.00 12.79 102 THR A CA 1
ATOM 703 C C . THR A 1 107 ? 8.544 10.181 18.833 1.00 13.85 102 THR A C 1
ATOM 704 O O . THR A 1 107 ? 7.867 10.278 17.801 1.00 12.97 102 THR A O 1
ATOM 708 N N . ARG A 1 108 ? 9.407 9.181 19.016 1.00 12.40 103 ARG A N 1
ATOM 709 C CA . ARG A 1 108 ? 9.556 8.089 18.083 1.00 12.87 103 ARG A CA 1
ATOM 710 C C . ARG A 1 108 ? 8.201 7.359 17.817 1.00 12.12 103 ARG A C 1
ATOM 711 O O . ARG A 1 108 ? 7.781 7.198 16.685 1.00 15.44 103 ARG A O 1
ATOM 719 N N . GLU A 1 109 ? 7.520 6.987 18.887 1.00 15.11 104 GLU A N 1
ATOM 720 C CA A GLU A 1 109 ? 6.214 6.289 18.809 0.50 14.97 104 GLU A CA 1
ATOM 721 C CA B GLU A 1 109 ? 6.261 6.264 18.723 0.50 16.81 104 GLU A CA 1
ATOM 722 C C . GLU A 1 109 ? 5.229 7.133 18.017 1.00 14.47 104 GLU A C 1
ATOM 723 O O . GLU A 1 109 ? 4.534 6.650 17.106 1.00 16.51 104 GLU A O 1
ATOM 734 N N . GLU A 1 110 ? 5.168 8.415 18.357 1.00 14.89 105 GLU A N 1
ATOM 735 C CA A GLU A 1 110 ? 4.196 9.304 17.732 0.50 14.41 105 GLU A CA 1
ATOM 736 C CA B GLU A 1 110 ? 4.201 9.310 17.714 0.50 15.61 105 GLU A CA 1
ATOM 737 C C . GLU A 1 110 ? 4.541 9.536 16.248 1.00 15.02 105 GLU A C 1
ATOM 738 O O . GLU A 1 110 ? 3.632 9.587 15.408 1.00 16.94 105 GLU A O 1
ATOM 749 N N . LEU A 1 111 ? 5.834 9.659 15.922 1.00 13.87 106 LEU A N 1
ATOM 750 C CA . LEU A 1 111 ? 6.313 9.820 14.508 1.00 14.18 106 LEU A CA 1
ATOM 751 C C . LEU A 1 111 ? 5.737 8.691 13.655 1.00 14.81 106 LEU A C 1
ATOM 752 O O . LEU A 1 111 ? 5.124 8.903 12.605 1.00 16.94 106 LEU A O 1
ATOM 757 N N . TYR A 1 112 ? 5.917 7.472 14.122 1.00 14.34 107 TYR A N 1
ATOM 758 C CA . TYR A 1 112 ? 5.523 6.315 13.311 1.00 19.33 107 TYR A CA 1
ATOM 759 C C . TYR A 1 112 ? 4.024 6.124 13.220 1.00 18.42 107 TYR A C 1
ATOM 760 O O . TYR A 1 112 ? 3.544 5.642 12.186 1.00 20.14 107 TYR A O 1
ATOM 769 N N . LYS A 1 113 ? 3.292 6.509 14.252 1.00 18.17 108 LYS A N 1
ATOM 770 C CA . LYS A 1 113 ? 1.819 6.545 14.146 1.00 20.69 108 LYS A CA 1
ATOM 771 C C . LYS A 1 113 ? 1.389 7.529 13.048 1.00 20.58 108 LYS A C 1
ATOM 772 O O . LYS A 1 113 ? 0.500 7.214 12.240 1.00 21.61 108 LYS A O 1
ATOM 778 N N . MET A 1 114 ? 2.010 8.718 13.011 1.00 18.24 109 MET A N 1
ATOM 779 C CA . MET A 1 114 ? 1.705 9.724 11.961 1.00 17.65 109 MET A CA 1
ATOM 780 C C . MET A 1 114 ? 2.035 9.202 10.577 1.00 18.66 109 MET A C 1
ATOM 781 O O . MET A 1 114 ? 1.197 9.262 9.673 1.00 21.67 109 MET A O 1
ATOM 786 N N . LEU A 1 115 ? 3.216 8.613 10.413 1.00 16.06 110 LEU A N 1
ATOM 787 C CA . LEU A 1 115 ? 3.651 8.111 9.125 1.00 19.80 110 LEU A CA 1
ATOM 788 C C . LEU A 1 115 ? 2.738 6.991 8.592 1.00 20.82 110 LEU A C 1
ATOM 789 O O . LEU A 1 115 ? 2.702 6.761 7.393 1.00 22.84 110 LEU A O 1
ATOM 794 N N . ALA A 1 116 ? 2.043 6.319 9.497 1.00 19.13 111 ALA A N 1
ATOM 795 C CA . ALA A 1 116 ? 1.099 5.224 9.146 1.00 22.23 111 ALA A CA 1
ATOM 796 C C . ALA A 1 116 ? -0.212 5.768 8.616 1.00 26.06 111 ALA A C 1
ATOM 797 O O . ALA A 1 116 ? -0.982 5.015 8.018 1.00 24.29 111 ALA A O 1
ATOM 799 N N . HIS A 1 117 ? -0.518 7.038 8.878 1.00 23.62 112 HIS A N 1
ATOM 800 C CA . HIS A 1 117 ? -1.831 7.584 8.524 1.00 22.21 112 HIS A CA 1
ATOM 801 C C . HIS A 1 117 ? -1.951 7.885 7.046 1.00 22.31 112 HIS A C 1
ATOM 802 O O . HIS A 1 117 ? -1.138 8.575 6.444 1.00 21.15 112 HIS A O 1
ATOM 809 N N . GLU A 1 118 ? -2.979 7.318 6.427 1.00 22.32 113 GLU A N 1
ATOM 810 C CA . GLU A 1 118 ? -3.153 7.468 4.990 1.00 23.63 113 GLU A CA 1
ATOM 811 C C . GLU A 1 118 ? -3.230 8.924 4.498 1.00 21.19 113 GLU A C 1
ATOM 812 O O . GLU A 1 118 ? -2.844 9.231 3.367 1.00 23.03 113 GLU A O 1
ATOM 818 N N . ASP A 1 119 ? -3.687 9.857 5.326 1.00 18.47 114 ASP A N 1
ATOM 819 C CA . ASP A 1 119 ? -3.787 11.221 4.898 1.00 19.92 114 ASP A CA 1
ATOM 820 C C . ASP A 1 119 ? -2.443 11.937 4.855 1.00 20.27 114 ASP A C 1
ATOM 821 O O . ASP A 1 119 ? -2.358 13.009 4.305 1.00 18.71 114 ASP A O 1
ATOM 826 N N . LEU A 1 120 ? -1.397 11.316 5.396 1.00 15.88 115 LEU A N 1
ATOM 827 C CA . LEU A 1 120 ? -0.012 11.905 5.348 1.00 17.23 115 LEU A CA 1
ATOM 828 C C . LEU A 1 120 ? 0.890 11.180 4.347 1.00 17.93 115 LEU A C 1
ATOM 829 O O . LEU A 1 120 ? 2.124 11.378 4.330 1.00 16.90 115 LEU A O 1
ATOM 834 N N . ARG A 1 121 ? 0.279 10.416 3.439 1.00 18.83 116 ARG A N 1
ATOM 835 C CA . ARG A 1 121 ? 1.033 9.652 2.455 1.00 20.72 116 ARG A CA 1
ATOM 836 C C . ARG A 1 121 ? 1.942 10.510 1.604 1.00 18.41 116 ARG A C 1
ATOM 837 O O . ARG A 1 121 ? 3.065 10.081 1.261 1.00 22.20 116 ARG A O 1
ATOM 845 N N . LYS A 1 122 ? 1.450 11.699 1.247 1.00 15.01 117 LYS A N 1
ATOM 846 C CA . LYS A 1 122 ? 2.159 12.674 0.377 1.00 23.01 117 LYS A CA 1
ATOM 847 C C . LYS A 1 122 ? 3.090 13.648 1.040 1.00 18.78 117 LYS A C 1
ATOM 848 O O . LYS A 1 122 ? 3.812 14.340 0.354 1.00 21.64 117 LYS A O 1
ATOM 854 N N . ALA A 1 123 ? 3.116 13.635 2.353 1.00 15.18 118 ALA A N 1
ATOM 855 C CA . ALA A 1 123 ? 3.869 14.640 3.118 1.00 13.10 118 ALA A CA 1
ATOM 856 C C . ALA A 1 123 ? 5.367 14.333 3.108 1.00 16.46 118 ALA A C 1
ATOM 857 O O . ALA A 1 123 ? 5.767 13.168 3.138 1.00 20.01 118 ALA A O 1
ATOM 859 N N . GLY A 1 124 ? 6.194 15.370 3.080 1.00 16.02 119 GLY A N 1
ATOM 860 C CA . GLY A 1 124 ? 7.625 15.183 3.410 1.00 12.84 119 GLY A CA 1
ATOM 861 C C . GLY A 1 124 ? 7.844 15.358 4.894 1.00 17.31 119 GLY A C 1
ATOM 862 O O . GLY A 1 124 ? 6.984 15.900 5.592 1.00 15.53 119 GLY A O 1
ATOM 863 N N . LEU A 1 125 ? 8.966 14.870 5.398 1.00 13.47 120 LEU A N 1
ATOM 864 C CA . LEU A 1 125 ? 9.237 14.855 6.843 1.00 12.07 120 LEU A CA 1
ATOM 865 C C . LEU A 1 125 ? 10.532 15.576 7.100 1.00 12.59 120 LEU A C 1
ATOM 866 O O . LEU A 1 125 ? 11.580 15.169 6.573 1.00 12.44 120 LEU A O 1
ATOM 871 N N . LEU A 1 126 ? 10.453 16.632 7.895 1.00 12.92 121 LEU A N 1
ATOM 872 C CA . LEU A 1 126 ? 11.631 17.416 8.300 1.00 10.43 121 LEU A CA 1
ATOM 873 C C . LEU A 1 126 ? 11.762 17.218 9.794 1.00 13.14 121 LEU A C 1
ATOM 874 O O . LEU A 1 126 ? 10.850 17.564 10.563 1.00 12.82 121 LEU A O 1
ATOM 879 N N . ILE A 1 127 ? 12.877 16.652 10.213 1.00 11.32 122 ILE A N 1
ATOM 880 C CA . ILE A 1 127 ? 13.201 16.529 11.646 1.00 11.72 122 ILE A CA 1
ATOM 881 C C . ILE A 1 127 ? 14.176 17.634 12.039 1.00 11.59 122 ILE A C 1
ATOM 882 O O . ILE A 1 127 ? 15.286 17.713 11.498 1.00 11.50 122 ILE A O 1
ATOM 887 N N . PHE A 1 128 ? 13.761 18.495 12.953 1.00 9.72 123 PHE A N 1
ATOM 888 C CA . PHE A 1 128 ? 14.691 19.485 13.553 1.00 12.42 123 PHE A CA 1
ATOM 889 C C . PHE A 1 128 ? 15.238 18.904 14.847 1.00 8.92 123 PHE A C 1
ATOM 890 O O . PHE A 1 128 ? 14.515 18.739 15.812 1.00 12.64 123 PHE A O 1
ATOM 898 N N . ALA A 1 129 ? 16.556 18.656 14.871 1.00 8.39 124 ALA A N 1
ATOM 899 C CA . ALA A 1 129 ? 17.261 18.239 16.027 1.00 10.06 124 ALA A CA 1
ATOM 900 C C . ALA A 1 129 ? 17.692 19.539 16.745 1.00 12.72 124 ALA A C 1
ATOM 901 O O . ALA A 1 129 ? 18.751 20.128 16.454 1.00 12.69 124 ALA A O 1
ATOM 903 N N . ASN A 1 130 ? 16.815 20.012 17.608 1.00 9.67 125 ASN A N 1
ATOM 904 C CA . ASN A 1 130 ? 16.943 21.336 18.191 1.00 10.76 125 ASN A CA 1
ATOM 905 C C . ASN A 1 130 ? 17.757 21.295 19.471 1.00 11.94 125 ASN A C 1
ATOM 906 O O . ASN A 1 130 ? 18.020 20.220 20.069 1.00 12.04 125 ASN A O 1
ATOM 911 N N . LYS A 1 131 ? 18.177 22.468 19.927 1.00 11.71 126 LYS A N 1
ATOM 912 C CA . LYS A 1 131 ? 19.007 22.608 21.136 1.00 12.84 126 LYS A CA 1
ATOM 913 C C . LYS A 1 131 ? 20.383 21.992 20.986 1.00 13.50 126 LYS A C 1
ATOM 914 O O . LYS A 1 131 ? 20.980 21.544 21.961 1.00 13.28 126 LYS A O 1
ATOM 920 N N . GLN A 1 132 ? 20.883 22.021 19.767 1.00 13.07 127 GLN A N 1
ATOM 921 C CA . GLN A 1 132 ? 22.267 21.530 19.477 1.00 12.96 127 GLN A CA 1
ATOM 922 C C . GLN A 1 132 ? 23.341 22.508 20.008 1.00 16.20 127 GLN A C 1
ATOM 923 O O . GLN A 1 132 ? 24.542 22.187 19.952 1.00 16.99 127 GLN A O 1
ATOM 929 N N . ASP A 1 133 ? 22.915 23.658 20.545 1.00 14.38 128 ASP A N 1
ATOM 930 C CA . ASP A 1 133 ? 23.822 24.543 21.304 1.00 16.62 128 ASP A CA 1
ATOM 931 C C . ASP A 1 133 ? 24.275 23.916 22.631 1.00 16.78 128 ASP A C 1
ATOM 932 O O . ASP A 1 133 ? 25.264 24.343 23.234 1.00 19.50 128 ASP A O 1
ATOM 937 N N . VAL A 1 134 ? 23.527 22.940 23.129 1.00 14.22 129 VAL A N 1
ATOM 938 C CA . VAL A 1 134 ? 23.674 22.486 24.479 1.00 18.19 129 VAL A CA 1
ATOM 939 C C . VAL A 1 134 ? 24.702 21.365 24.548 1.00 19.39 129 VAL A C 1
ATOM 940 O O . VAL A 1 134 ? 24.653 20.415 23.785 1.00 17.54 129 VAL A O 1
ATOM 944 N N . LYS A 1 135 ? 25.670 21.511 25.461 1.00 19.51 130 LYS A N 1
ATOM 945 C CA . LYS A 1 135 ? 26.697 20.519 25.642 1.00 23.01 130 LYS A CA 1
ATOM 946 C C . LYS A 1 135 ? 26.096 19.153 25.971 1.00 17.35 130 LYS A C 1
ATOM 947 O O . LYS A 1 135 ? 25.166 19.036 26.760 1.00 18.41 130 LYS A O 1
ATOM 953 N N . GLU A 1 136 ? 26.663 18.146 25.349 1.00 16.98 131 GLU A N 1
ATOM 954 C CA . GLU A 1 136 ? 26.373 16.742 25.671 1.00 19.41 131 GLU A CA 1
ATOM 955 C C . GLU A 1 136 ? 25.008 16.345 25.108 1.00 19.78 131 GLU A C 1
ATOM 956 O O . GLU A 1 136 ? 24.501 15.295 25.462 1.00 20.75 131 GLU A O 1
ATOM 962 N N . CYS A 1 137 ? 24.434 17.164 24.221 1.00 16.90 132 CYS A N 1
ATOM 963 C CA . CYS A 1 137 ? 23.154 16.801 23.594 1.00 16.59 132 CYS A CA 1
ATOM 964 C C . CYS A 1 137 ? 23.385 15.581 22.685 1.00 15.49 132 CYS A C 1
ATOM 965 O O . CYS A 1 137 ? 24.534 15.284 22.302 1.00 17.30 132 CYS A O 1
ATOM 968 N N . MET A 1 138 ? 22.311 14.838 22.342 1.00 15.28 133 MET A N 1
ATOM 969 C CA . MET A 1 138 ? 22.421 13.794 21.369 1.00 14.00 133 MET A CA 1
ATOM 970 C C . MET A 1 138 ? 22.871 14.379 20.028 1.00 14.02 133 MET A C 1
ATOM 971 O O . MET A 1 138 ? 22.428 15.446 19.642 1.00 15.71 133 MET A O 1
ATOM 976 N N . THR A 1 139 ? 23.723 13.657 19.292 1.00 13.98 134 THR A N 1
ATOM 977 C CA . THR A 1 139 ? 24.141 14.125 17.976 1.00 15.42 134 THR A CA 1
ATOM 978 C C . THR A 1 139 ? 23.037 13.829 16.962 1.00 13.81 134 THR A C 1
ATOM 979 O O . THR A 1 139 ? 22.143 13.004 17.232 1.00 14.80 134 THR A O 1
ATOM 983 N N . VAL A 1 140 ? 23.124 14.480 15.817 1.00 12.26 135 VAL A N 1
ATOM 984 C CA . VAL A 1 140 ? 22.192 14.252 14.709 1.00 13.83 135 VAL A CA 1
ATOM 985 C C . VAL A 1 140 ? 22.255 12.781 14.285 1.00 13.23 135 VAL A C 1
ATOM 986 O O . VAL A 1 140 ? 21.228 12.133 14.067 1.00 14.92 135 VAL A O 1
ATOM 990 N N . ALA A 1 141 ? 23.462 12.240 14.232 1.00 13.66 136 ALA A N 1
ATOM 991 C CA . ALA A 1 141 ? 23.623 10.815 13.859 1.00 17.11 136 ALA A CA 1
ATOM 992 C C . ALA A 1 141 ? 22.913 9.914 14.841 1.00 15.20 136 ALA A C 1
ATOM 993 O O . ALA A 1 141 ? 22.256 8.932 14.417 1.00 16.53 136 ALA A O 1
ATOM 995 N N . GLU A 1 142 ? 23.009 10.213 16.126 1.00 13.34 137 GLU A N 1
ATOM 996 C CA . GLU A 1 142 ? 22.378 9.401 17.165 1.00 14.27 137 GLU A CA 1
ATOM 997 C C . GLU A 1 142 ? 20.859 9.501 17.107 1.00 13.72 137 GLU A C 1
ATOM 998 O O . GLU A 1 142 ? 20.133 8.508 17.246 1.00 14.41 137 GLU A O 1
ATOM 1004 N N . ILE A 1 143 ? 20.367 10.699 16.859 1.00 12.31 138 ILE A N 1
ATOM 1005 C CA . ILE A 1 143 ? 18.891 10.913 16.742 1.00 12.69 138 ILE A CA 1
ATOM 1006 C C . ILE A 1 143 ? 18.384 10.156 15.547 1.00 12.37 138 ILE A C 1
ATOM 1007 O O . ILE A 1 143 ? 17.329 9.472 15.627 1.00 13.54 138 ILE A O 1
ATOM 1012 N N . SER A 1 144 ? 19.099 10.256 14.436 1.00 13.65 139 SER A N 1
ATOM 1013 C CA . SER A 1 144 ? 18.690 9.544 13.217 1.00 13.98 139 SER A CA 1
ATOM 1014 C C . SER A 1 144 ? 18.624 8.037 13.463 1.00 14.43 139 SER A C 1
ATOM 1015 O O . SER A 1 144 ? 17.674 7.375 13.033 1.00 15.71 139 SER A O 1
ATOM 1020 N N . GLN A 1 145 ? 19.670 7.494 14.087 1.00 13.71 140 GLN A N 1
ATOM 1021 C CA . GLN A 1 145 ? 19.679 6.100 14.487 1.00 18.93 140 GLN A CA 1
ATOM 1022 C C . GLN A 1 145 ? 18.536 5.756 15.411 1.00 15.25 140 GLN A C 1
ATOM 1023 O O . GLN A 1 145 ? 17.829 4.797 15.184 1.00 18.96 140 GLN A O 1
ATOM 1029 N N . PHE A 1 146 ? 18.379 6.481 16.480 1.00 13.85 141 PHE A N 1
ATOM 1030 C CA . PHE A 1 146 ? 17.301 6.192 17.413 1.00 14.58 141 PHE A CA 1
ATOM 1031 C C . PHE A 1 146 ? 15.929 6.140 16.746 1.00 14.16 141 PHE A C 1
ATOM 1032 O O . PHE A 1 146 ? 15.115 5.249 17.017 1.00 13.76 141 PHE A O 1
ATOM 1040 N N . LEU A 1 147 ? 15.650 7.138 15.931 1.00 13.53 142 LEU A N 1
ATOM 1041 C CA . LEU A 1 147 ? 14.383 7.240 15.203 1.00 12.07 142 LEU A CA 1
ATOM 1042 C C . LEU A 1 147 ? 14.260 6.318 13.983 1.00 14.60 142 LEU A C 1
ATOM 1043 O O . LEU A 1 147 ? 13.204 6.300 13.308 1.00 18.76 142 LEU A O 1
ATOM 1048 N N . LYS A 1 148 ? 15.314 5.579 13.665 1.00 13.06 143 LYS A N 1
ATOM 1049 C CA . LYS A 1 148 ? 15.329 4.656 12.526 1.00 18.03 143 LYS A CA 1
ATOM 1050 C C . LYS A 1 148 ? 14.972 5.347 11.204 1.00 15.88 143 LYS A C 1
ATOM 1051 O O . LYS A 1 148 ? 14.272 4.771 10.362 1.00 16.61 143 LYS A O 1
ATOM 1057 N N . LEU A 1 149 ? 15.518 6.545 10.975 1.00 13.79 144 LEU A N 1
ATOM 1058 C CA . LEU A 1 149 ? 15.077 7.320 9.843 1.00 13.89 144 LEU A CA 1
ATOM 1059 C C . LEU A 1 149 ? 15.424 6.612 8.512 1.00 16.09 144 LEU A C 1
ATOM 1060 O O . LEU A 1 149 ? 14.696 6.760 7.511 1.00 15.33 144 LEU A O 1
ATOM 1065 N N . THR A 1 150 ? 16.529 5.869 8.477 1.00 16.39 145 THR A N 1
ATOM 1066 C CA A THR A 1 150 ? 16.937 5.140 7.271 0.50 21.85 145 THR A CA 1
ATOM 1067 C CA B THR A 1 150 ? 16.884 5.198 7.210 0.50 19.80 145 THR A CA 1
ATOM 1068 C C . THR A 1 150 ? 15.896 4.078 6.874 1.00 19.17 145 THR A C 1
ATOM 1069 O O . THR A 1 150 ? 15.881 3.592 5.724 1.00 26.10 145 THR A O 1
ATOM 1076 N N . SER A 1 151 ? 15.017 3.713 7.819 1.00 18.46 146 SER A N 1
ATOM 1077 C CA A SER A 1 151 ? 13.898 2.768 7.583 0.50 19.37 146 SER A CA 1
ATOM 1078 C CA B SER A 1 151 ? 13.948 2.752 7.508 0.50 21.80 146 SER A CA 1
ATOM 1079 C C . SER A 1 151 ? 12.760 3.404 6.795 1.00 21.19 146 SER A C 1
ATOM 1080 O O . SER A 1 151 ? 11.871 2.702 6.282 1.00 23.22 146 SER A O 1
ATOM 1085 N N . ILE A 1 152 ? 12.749 4.733 6.737 1.00 17.51 147 ILE A N 1
ATOM 1086 C CA . ILE A 1 152 ? 11.651 5.457 6.120 1.00 19.16 147 ILE A CA 1
ATOM 1087 C C . ILE A 1 152 ? 11.922 5.556 4.631 1.00 20.50 147 ILE A C 1
ATOM 1088 O O . ILE A 1 152 ? 12.778 6.329 4.183 1.00 21.64 147 ILE A O 1
ATOM 1093 N N . LYS A 1 153 ? 11.181 4.761 3.867 1.00 18.73 148 LYS A N 1
ATOM 1094 C CA . LYS A 1 153 ? 11.381 4.676 2.408 1.00 19.69 148 LYS A CA 1
ATOM 1095 C C . LYS A 1 153 ? 10.281 5.303 1.593 1.00 21.50 148 LYS A C 1
ATOM 1096 O O . LYS A 1 153 ? 10.518 5.719 0.484 1.00 18.96 148 LYS A O 1
ATOM 1102 N N . ASP A 1 154 ? 9.075 5.399 2.158 1.00 20.13 149 ASP A N 1
ATOM 1103 C CA . ASP A 1 154 ? 7.926 5.856 1.418 1.00 20.80 149 ASP A CA 1
ATOM 1104 C C . ASP A 1 154 ? 7.633 7.344 1.565 1.00 21.25 149 ASP A C 1
ATOM 1105 O O . ASP A 1 154 ? 6.711 7.858 0.913 1.00 21.12 149 ASP A O 1
ATOM 1110 N N . HIS A 1 155 ? 8.386 8.026 2.444 1.00 16.59 150 HIS A N 1
ATOM 1111 C CA . HIS A 1 155 ? 8.370 9.463 2.576 1.00 15.81 150 HIS A CA 1
ATOM 1112 C C . HIS A 1 155 ? 9.787 10.001 2.418 1.00 17.19 150 HIS A C 1
ATOM 1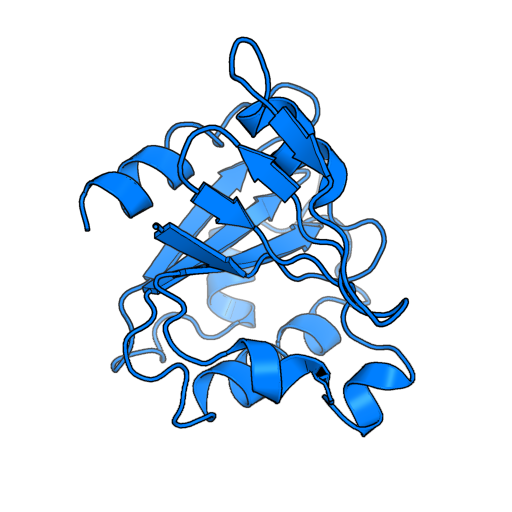113 O O . HIS A 1 155 ? 10.740 9.360 2.883 1.00 19.61 150 HIS A O 1
ATOM 1120 N N . GLN A 1 156 ? 9.911 11.163 1.779 1.00 16.23 151 GLN A N 1
ATOM 1121 C CA . GLN A 1 156 ? 11.171 11.884 1.706 1.00 18.14 151 GLN A CA 1
ATOM 1122 C C . GLN A 1 156 ? 11.371 12.613 3.029 1.00 17.44 151 GLN A C 1
ATOM 1123 O O . GLN A 1 156 ? 10.412 13.144 3.594 1.00 16.26 151 GLN A O 1
ATOM 1129 N N . TRP A 1 157 ? 12.603 12.561 3.516 1.00 14.93 152 TRP A N 1
ATOM 1130 C CA . TRP A 1 157 ? 12.932 13.117 4.849 1.00 12.47 152 TRP A CA 1
ATOM 1131 C C . TRP A 1 157 ? 14.304 13.725 4.930 1.00 13.52 152 TRP A C 1
ATOM 1132 O O . TRP A 1 157 ? 15.227 13.380 4.174 1.00 13.30 152 TRP A O 1
ATOM 1143 N N . HIS A 1 158 ? 14.457 14.629 5.889 1.00 12.91 153 HIS A N 1
ATOM 1144 C CA . HIS A 1 158 ? 15.739 15.282 6.147 1.00 10.88 153 HIS A CA 1
ATOM 1145 C C . HIS A 1 158 ? 15.776 15.552 7.621 1.00 13.36 153 HIS A C 1
ATOM 1146 O O . HIS A 1 158 ? 14.749 15.850 8.215 1.00 12.21 153 HIS A O 1
ATOM 1153 N N . ILE A 1 159 ? 16.940 15.368 8.221 1.00 11.72 154 ILE A N 1
ATOM 1154 C CA . ILE A 1 159 ? 17.162 15.768 9.596 1.00 11.41 154 ILE A CA 1
ATOM 1155 C C . ILE A 1 159 ? 18.200 16.874 9.649 1.00 16.68 154 ILE A C 1
ATOM 1156 O O . ILE A 1 159 ? 19.209 16.839 8.933 1.00 14.35 154 ILE A O 1
ATOM 1161 N N . GLN A 1 160 ? 17.933 17.865 10.493 1.00 13.18 155 GLN A N 1
ATOM 1162 C CA . GLN A 1 160 ? 18.683 19.109 10.480 1.00 11.94 155 GLN A CA 1
ATOM 1163 C C . GLN A 1 160 ? 18.990 19.572 11.892 1.00 14.06 155 GLN A C 1
ATOM 1164 O O . GLN A 1 160 ? 18.080 19.758 12.694 1.00 11.76 155 GLN A O 1
ATOM 1170 N N . ALA A 1 161 ? 20.290 19.741 12.208 1.00 13.59 156 ALA A N 1
ATOM 1171 C CA . ALA A 1 161 ? 20.702 20.301 13.502 1.00 13.25 156 ALA A CA 1
ATOM 1172 C C . ALA A 1 161 ? 20.309 21.772 13.526 1.00 13.96 156 ALA A C 1
ATOM 1173 O O . ALA A 1 161 ? 20.486 22.477 12.529 1.00 14.40 156 ALA A O 1
ATOM 1175 N N . CYS A 1 162 ? 19.776 22.224 14.651 1.00 14.19 157 CYS A N 1
ATOM 1176 C CA . CYS A 1 162 ? 19.486 23.654 14.825 1.00 13.94 157 CYS A CA 1
ATOM 1177 C C . CYS A 1 162 ? 19.568 24.116 16.236 1.00 15.07 157 CYS A C 1
ATOM 1178 O O . CYS A 1 162 ? 19.582 23.326 17.176 1.00 13.83 157 CYS A O 1
ATOM 1181 N N . CYS A 1 163 ? 19.645 25.438 16.354 1.00 13.16 158 CYS A N 1
ATOM 1182 C CA . CYS A 1 163 ? 19.490 26.145 17.630 1.00 13.36 158 CYS A CA 1
ATOM 1183 C C . CYS A 1 163 ? 18.437 27.215 17.365 1.00 13.57 158 CYS A C 1
ATOM 1184 O O . CYS A 1 163 ? 18.707 28.195 16.632 1.00 15.58 158 CYS A O 1
ATOM 1187 N N . ALA A 1 164 ? 17.236 26.995 17.876 1.00 14.24 159 ALA A N 1
ATOM 1188 C CA . ALA A 1 164 ? 16.107 27.857 17.603 1.00 14.58 159 ALA A CA 1
ATOM 1189 C C . ALA A 1 164 ? 16.299 29.232 18.247 1.00 14.13 159 ALA A C 1
ATOM 1190 O O . ALA A 1 164 ? 15.705 30.186 17.757 1.00 16.77 159 ALA A O 1
ATOM 1192 N N . LEU A 1 165 ? 17.045 29.325 19.364 1.00 15.17 160 LEU A N 1
ATOM 1193 C CA . LEU A 1 165 ? 17.273 30.661 19.996 1.00 15.20 160 LEU A CA 1
ATOM 1194 C C . LEU A 1 165 ? 17.996 31.616 19.033 1.00 18.97 160 LEU A C 1
ATOM 1195 O O . LEU A 1 165 ? 17.660 32.798 18.956 1.00 22.73 160 LEU A O 1
ATOM 1200 N N . THR A 1 166 ? 18.990 31.111 18.325 1.00 15.02 161 THR A N 1
ATOM 1201 C CA . THR A 1 166 ? 19.779 31.907 17.357 1.00 17.68 161 THR A CA 1
ATOM 1202 C C . THR A 1 166 ? 19.300 31.776 15.913 1.00 17.87 161 THR A C 1
ATOM 1203 O O . THR A 1 166 ? 19.680 32.589 15.035 1.00 18.81 161 THR A O 1
ATOM 1207 N N . GLY A 1 167 ? 18.540 30.708 15.614 1.00 16.38 162 GLY A N 1
ATOM 1208 C CA . GLY A 1 167 ? 18.108 30.423 14.258 1.00 17.57 162 GLY A CA 1
ATOM 1209 C C . GLY A 1 167 ? 19.047 29.594 13.406 1.00 16.09 162 GLY A C 1
ATOM 1210 O O . GLY A 1 167 ? 18.743 29.254 12.279 1.00 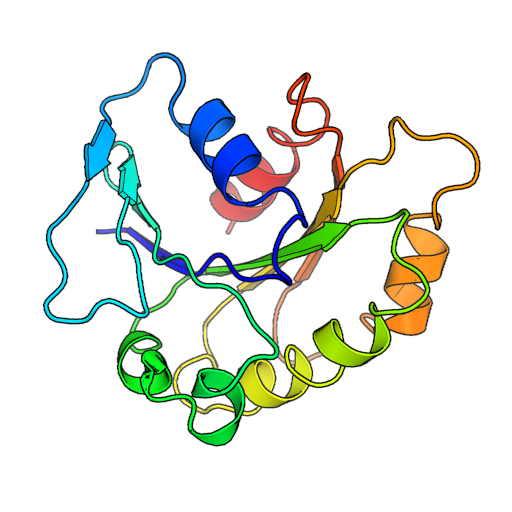16.51 162 GLY A O 1
ATOM 1211 N N . GLU A 1 168 ? 20.203 29.236 13.959 1.00 15.97 163 GLU A N 1
ATOM 1212 C CA . GLU A 1 168 ? 21.196 28.495 13.225 1.00 19.99 163 GLU A CA 1
ATOM 1213 C C . GLU A 1 168 ? 20.598 27.148 12.815 1.00 18.37 163 GLU A C 1
ATOM 1214 O O . GLU A 1 168 ? 19.996 26.469 13.643 1.00 17.34 163 GLU A O 1
ATOM 1220 N N . GLY A 1 169 ? 20.723 26.812 11.537 1.00 18.09 164 GLY A N 1
ATOM 1221 C CA . GLY A 1 169 ? 20.176 25.551 10.993 1.00 19.22 164 GLY A CA 1
ATOM 1222 C C . GLY A 1 169 ? 18.756 25.644 10.452 1.00 16.81 164 GLY A C 1
ATOM 1223 O O . GLY A 1 169 ? 18.330 24.810 9.654 1.00 17.54 164 GLY A O 1
ATOM 1224 N N . LEU A 1 170 ? 18.003 26.674 10.834 1.00 16.04 165 LEU A N 1
ATOM 1225 C CA . LEU A 1 170 ? 16.609 26.768 10.423 1.00 15.20 165 LEU A CA 1
ATOM 1226 C C . LEU A 1 170 ? 16.466 27.056 8.936 1.00 18.73 165 LEU A C 1
ATOM 1227 O O . LEU A 1 170 ? 15.586 26.488 8.277 1.00 18.29 165 LEU A O 1
ATOM 1232 N N . CYS A 1 171 ? 17.359 27.887 8.392 1.00 21.87 166 CYS A N 1
ATOM 1233 C CA A CYS A 1 171 ? 17.306 28.205 6.964 0.50 23.19 166 CYS A CA 1
ATOM 1234 C CA B CYS A 1 171 ? 17.358 28.213 6.960 0.50 23.90 166 CYS A CA 1
ATOM 1235 C C . CYS A 1 171 ? 17.583 26.967 6.113 1.00 19.77 166 CYS A C 1
ATOM 1236 O O . CYS A 1 171 ? 16.972 26.794 5.074 1.00 22.07 166 CYS A O 1
ATOM 1241 N N . GLN A 1 172 ? 18.472 26.098 6.567 1.00 19.72 167 GLN A N 1
ATOM 1242 C CA . GLN A 1 172 ? 18.728 24.850 5.861 1.00 19.99 167 GLN A CA 1
ATOM 1243 C C . GLN A 1 172 ? 17.489 23.965 5.801 1.00 21.49 167 GLN A C 1
ATOM 1244 O O . GLN A 1 172 ? 17.212 23.353 4.763 1.00 19.42 167 GLN A O 1
ATOM 1250 N N . GLY A 1 173 ? 16.767 23.857 6.913 1.00 16.10 168 GLY A N 1
ATOM 1251 C CA . GLY A 1 173 ? 15.532 23.095 6.933 1.00 16.71 168 GLY A CA 1
ATOM 1252 C C . GLY A 1 173 ? 14.494 23.702 6.005 1.00 18.08 168 GLY A C 1
ATOM 1253 O O . GLY A 1 173 ? 13.806 22.993 5.261 1.00 19.13 168 GLY A O 1
ATOM 1254 N N . LEU A 1 174 ? 14.343 25.021 6.061 1.00 19.08 169 LEU A N 1
ATOM 1255 C CA . LEU A 1 174 ? 13.423 25.734 5.132 1.00 20.74 169 LEU A CA 1
ATOM 1256 C C . LEU A 1 174 ? 13.750 25.478 3.665 1.00 21.25 169 LEU A C 1
ATOM 1257 O O . LEU A 1 174 ? 12.839 25.256 2.855 1.00 22.27 169 LEU A O 1
ATOM 1262 N N . GLU A 1 175 ? 15.045 25.543 3.318 1.00 18.80 170 GLU A N 1
ATOM 1263 C CA . GLU A 1 175 ? 15.501 25.280 1.934 1.00 20.82 170 GLU A CA 1
ATOM 1264 C C . GLU A 1 175 ? 15.144 23.871 1.468 1.00 19.94 170 GLU A C 1
ATOM 1265 O O . GLU A 1 175 ? 14.734 23.666 0.316 1.00 20.56 170 GLU A O 1
ATOM 1268 N N . TRP A 1 176 ? 15.331 22.887 2.350 1.00 17.72 171 TRP A N 1
ATOM 1269 C CA . TRP A 1 176 ? 14.961 21.513 2.037 1.00 15.70 171 TRP A CA 1
ATOM 1270 C C . TRP A 1 176 ? 13.485 21.477 1.680 1.00 17.25 171 TRP A C 1
ATOM 1271 O O . TRP A 1 176 ? 13.101 20.826 0.699 1.00 19.95 171 TRP A O 1
ATOM 1282 N N . MET A 1 177 ? 12.639 22.150 2.468 1.00 16.43 172 MET A N 1
ATOM 1283 C CA . MET A 1 177 ? 11.208 22.125 2.151 1.00 18.84 172 MET A CA 1
ATOM 1284 C C . MET A 1 177 ? 10.907 22.813 0.816 1.00 22.00 172 MET A C 1
ATOM 1285 O O . MET A 1 177 ? 10.136 22.300 0.004 1.00 22.24 172 MET A O 1
ATOM 1290 N N . MET A 1 178 ? 11.581 23.930 0.568 1.00 26.08 173 MET A N 1
ATOM 1291 C CA . MET A 1 178 ? 11.352 24.724 -0.647 1.00 30.17 173 MET A CA 1
ATOM 1292 C C . MET A 1 178 ? 11.861 23.987 -1.895 1.00 29.16 173 MET A C 1
ATOM 1293 O O . MET A 1 178 ? 11.277 24.117 -2.977 1.00 33.03 173 MET A O 1
ATOM 1298 N N . SER A 1 179 ? 12.904 23.173 -1.737 1.00 26.63 174 SER A N 1
ATOM 1299 C CA . SER A 1 179 ? 13.433 22.351 -2.829 1.00 34.14 174 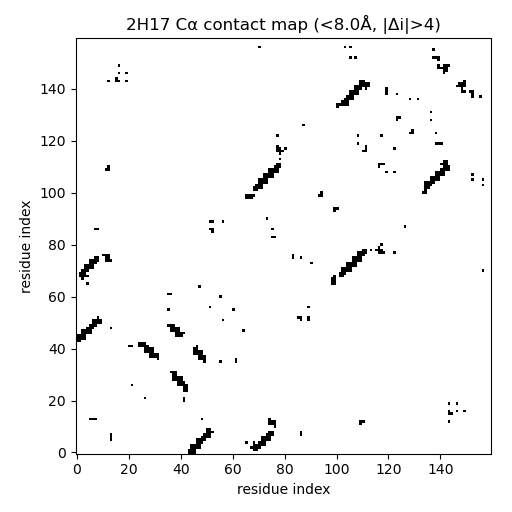SER A CA 1
ATOM 1300 C C . SER A 1 179 ? 12.424 21.301 -3.298 1.00 34.34 174 SER A C 1
ATOM 1301 O O . SER A 1 179 ? 12.573 20.714 -4.369 1.00 36.37 174 SER A O 1
ATOM 1304 N N . ARG A 1 180 ? 11.387 21.085 -2.496 1.00 34.47 175 ARG A N 1
ATOM 1305 C CA . ARG A 1 180 ? 10.429 20.036 -2.753 1.00 35.11 175 A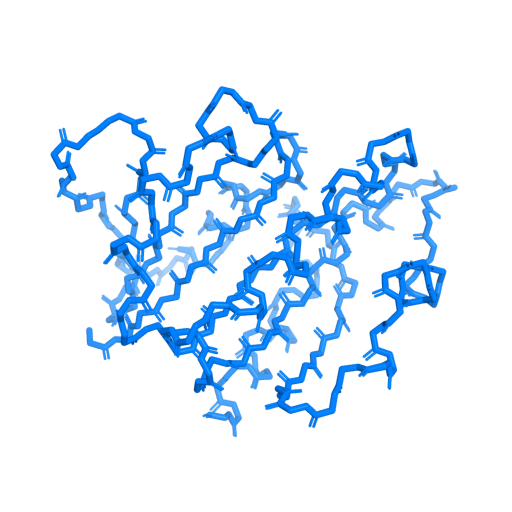RG A CA 1
ATOM 1306 C C . ARG A 1 180 ? 9.020 20.565 -2.860 1.00 36.77 175 ARG A C 1
ATOM 1307 O O . ARG A 1 180 ? 8.100 19.758 -2.986 1.00 38.12 175 ARG A O 1
#

CATH classification: 3.40.50.300

GO terms:
  GO:1903292 protein localization to Golgi membrane (P, IGI)